Protein AF-A0A0F2Q8W9-F1 (afdb_monomer_lite)

pLDDT: mean 85.13, std 6.92, range [48.69, 93.75]

Secondary structure (DSSP, 8-state):
--HHHHHHHHHHHHHHHHHHHHHHHHHHHHHHHHH-S----SEEEEEEETTEEEEEETTEEEEEESHHHHHHHHHHHHHHHHHHHHIIIIIHHHHHHHHHHHHHHHHHHHHHHHHHHHHT-

Foldseek 3Di:
DDPVVVVVVVVVVVVVVVCVLVVQQVVQVVVCVVPVDPRHRQWDFPDDPPFWTWIRHNNDTDIDGCVVVVVVVVVVVVVVVVVVCCCVPPVVVVVVVVVVVVVVVVVVVVVVVVVVVVVVD

Radius of gyration: 30.26 Å; chains: 1; bounding box: 58×36×86 Å

Sequence (121 aa):
MDWKYYCKIILSMFFLLCLVVIGTNISANQLVVATNWDIKPPFMLTSFESNIICLDVLGDSYQYSIEPVLKSYSSVKSSIQNSWGTVKFNLAPRADYLLQHWGQGIEKLRQDLSKAGKDFN

Structure (mmCIF, N/CA/C/O backbone):
data_AF-A0A0F2Q8W9-F1
#
_entry.id   AF-A0A0F2Q8W9-F1
#
loop_
_atom_site.group_PDB
_atom_site.id
_atom_site.type_symbol
_atom_site.label_atom_id
_atom_site.label_alt_id
_atom_site.label_comp_id
_atom_site.label_asym_id
_atom_site.label_entity_id
_atom_site.label_seq_id
_atom_site.pdbx_PDB_ins_code
_atom_site.Cartn_x
_atom_site.Cartn_y
_atom_site.Cartn_z
_atom_site.occupancy
_atom_site.B_iso_or_equiv
_atom_site.auth_seq_id
_atom_site.auth_comp_id
_atom_site.auth_asym_id
_atom_site.auth_atom_id
_atom_site.pdbx_PDB_model_num
ATOM 1 N N . MET A 1 1 ? -13.874 -19.802 1.819 1.00 58.59 1 MET A N 1
ATOM 2 C CA . MET A 1 1 ? -12.484 -19.297 1.757 1.00 58.59 1 MET A CA 1
ATOM 3 C C . MET A 1 1 ? -12.486 -17.867 2.267 1.00 58.59 1 MET A C 1
ATOM 5 O O . MET A 1 1 ? -13.147 -17.034 1.661 1.00 58.59 1 MET A O 1
ATOM 9 N N . ASP A 1 2 ? -11.824 -17.602 3.393 1.00 80.81 2 ASP A N 1
ATOM 10 C CA . ASP A 1 2 ? -11.859 -16.290 4.049 1.00 80.81 2 ASP A CA 1
ATOM 11 C C . ASP A 1 2 ? -11.086 -15.222 3.267 1.00 80.81 2 ASP A C 1
ATOM 13 O O . ASP A 1 2 ? -10.027 -15.494 2.704 1.00 80.81 2 ASP A O 1
ATOM 17 N N . TRP A 1 3 ? -11.562 -13.974 3.307 1.00 79.12 3 TRP A N 1
ATOM 18 C CA . TRP A 1 3 ? -10.916 -12.797 2.699 1.00 79.12 3 TRP A CA 1
ATOM 19 C C . TRP A 1 3 ? -9.428 -12.651 3.074 1.00 79.12 3 TRP A C 1
ATOM 21 O O . TRP A 1 3 ? -8.611 -12.200 2.272 1.00 79.12 3 TRP A O 1
ATOM 31 N N . LYS A 1 4 ? -9.052 -13.113 4.274 1.00 82.12 4 LYS A N 1
ATOM 32 C CA . LYS A 1 4 ? -7.668 -13.155 4.767 1.00 82.12 4 LYS A CA 1
ATOM 33 C C . LYS A 1 4 ? -6.755 -14.018 3.889 1.00 82.12 4 LYS A C 1
ATOM 35 O O . LYS A 1 4 ? -5.578 -13.701 3.747 1.00 82.12 4 LYS A O 1
ATOM 40 N N . TYR A 1 5 ? -7.278 -15.101 3.313 1.00 82.94 5 TYR A N 1
ATOM 41 C CA . TYR A 1 5 ? -6.527 -16.007 2.441 1.00 82.94 5 TYR A CA 1
ATOM 42 C C . TYR A 1 5 ? -6.205 -15.340 1.100 1.00 82.94 5 TYR A C 1
ATOM 44 O O . TYR A 1 5 ? -5.047 -15.312 0.691 1.00 82.94 5 TYR A O 1
ATOM 52 N N . TYR A 1 6 ? -7.197 -14.693 0.483 1.00 83.56 6 TYR A N 1
ATOM 53 C CA . TYR A 1 6 ? -6.994 -13.903 -0.734 1.00 83.56 6 TYR A CA 1
ATOM 54 C C . TYR A 1 6 ? -6.011 -12.752 -0.514 1.00 83.56 6 TYR A C 1
ATOM 56 O O . TYR A 1 6 ? -5.128 -12.528 -1.338 1.00 83.56 6 TYR A O 1
ATOM 64 N N . CYS A 1 7 ? -6.092 -12.078 0.635 1.00 86.88 7 CYS A N 1
ATOM 65 C CA . CYS A 1 7 ? -5.167 -11.000 0.975 1.00 86.88 7 CYS A CA 1
ATOM 66 C C . CYS A 1 7 ? -3.712 -11.494 1.081 1.00 86.88 7 CYS A C 1
ATOM 68 O O . CYS A 1 7 ? -2.800 -10.829 0.594 1.00 86.88 7 CYS A O 1
ATOM 70 N N . LYS A 1 8 ? -3.487 -12.683 1.664 1.00 87.19 8 LYS A N 1
ATOM 71 C CA . LYS A 1 8 ? -2.156 -13.313 1.725 1.00 87.19 8 LYS A CA 1
ATOM 72 C C . LYS A 1 8 ? -1.627 -13.683 0.340 1.00 87.19 8 LYS A C 1
ATOM 74 O O . LYS A 1 8 ? -0.455 -13.436 0.071 1.00 87.19 8 LYS A O 1
ATOM 79 N N . ILE A 1 9 ? -2.476 -14.235 -0.530 1.00 90.25 9 ILE A N 1
ATOM 80 C CA . ILE A 1 9 ? -2.093 -14.573 -1.908 1.00 90.25 9 ILE A CA 1
ATOM 81 C C . ILE A 1 9 ? -1.661 -1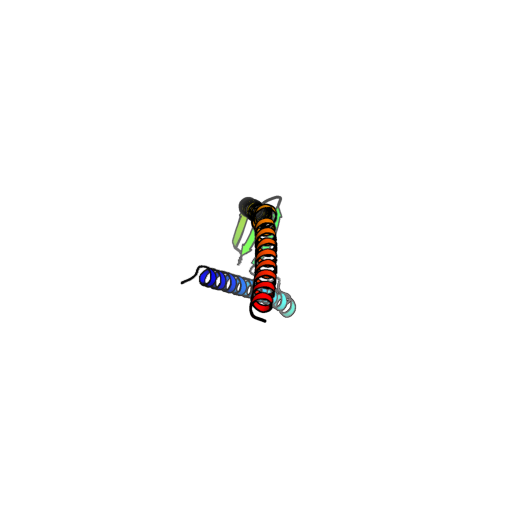3.311 -2.654 1.00 90.25 9 ILE A C 1
ATOM 83 O O . ILE A 1 9 ? -0.550 -13.274 -3.177 1.00 90.25 9 ILE A O 1
ATOM 87 N N . ILE A 1 10 ? -2.479 -12.257 -2.631 1.00 89.69 10 ILE A N 1
ATOM 88 C CA . ILE A 1 10 ? -2.172 -10.987 -3.307 1.00 89.69 10 ILE A CA 1
ATOM 89 C C . ILE A 1 10 ? -0.850 -10.403 -2.795 1.00 89.69 10 ILE A C 1
ATOM 91 O O . ILE A 1 10 ? 0.002 -10.023 -3.595 1.00 89.69 10 ILE A O 1
ATOM 95 N N . LEU A 1 11 ? -0.641 -10.396 -1.474 1.00 91.31 11 LEU A N 1
ATOM 96 C CA . LEU A 1 11 ? 0.603 -9.912 -0.874 1.00 91.31 11 LEU A CA 1
ATOM 97 C C . LEU A 1 11 ? 1.818 -10.732 -1.342 1.00 91.31 11 LEU A C 1
ATOM 99 O O . LEU A 1 11 ? 2.852 -10.162 -1.679 1.00 91.31 11 LEU A O 1
ATOM 103 N N . SER A 1 12 ? 1.688 -12.061 -1.394 1.00 91.06 12 SER A N 1
ATOM 104 C CA . SER A 1 12 ? 2.766 -12.948 -1.843 1.00 91.06 12 SER A CA 1
ATOM 105 C C . SER A 1 12 ? 3.093 -12.781 -3.329 1.00 91.06 12 SER A C 1
ATOM 107 O O . SER A 1 12 ? 4.267 -12.740 -3.690 1.00 91.06 12 SER A O 1
ATOM 109 N N . MET A 1 13 ? 2.078 -12.605 -4.183 1.00 92.56 13 MET A N 1
ATOM 110 C CA . MET A 1 13 ? 2.272 -12.339 -5.610 1.00 92.56 13 MET A CA 1
ATOM 111 C C . MET A 1 13 ? 2.970 -10.996 -5.825 1.00 92.56 13 MET A C 1
ATOM 113 O O . MET A 1 13 ? 3.913 -10.918 -6.607 1.00 92.56 13 MET A O 1
ATOM 117 N N . PHE A 1 14 ? 2.559 -9.958 -5.092 1.00 91.75 14 PHE A N 1
ATOM 118 C CA . PHE A 1 14 ? 3.195 -8.644 -5.166 1.00 91.75 14 PHE A CA 1
ATOM 119 C C . PHE A 1 14 ? 4.659 -8.695 -4.712 1.00 91.75 14 PHE A C 1
ATOM 121 O O . PHE A 1 14 ? 5.536 -8.158 -5.382 1.00 91.75 14 PHE A O 1
ATOM 128 N N . PHE A 1 15 ? 4.942 -9.407 -3.618 1.00 92.12 15 PHE A N 1
ATOM 129 C CA . PHE A 1 15 ? 6.303 -9.593 -3.120 1.00 92.12 15 PHE A CA 1
ATOM 130 C C . PHE A 1 15 ? 7.208 -10.304 -4.136 1.00 92.12 15 PHE A C 1
ATOM 132 O O . PHE A 1 15 ? 8.324 -9.848 -4.388 1.00 92.12 15 PHE A O 1
ATOM 139 N N . LEU A 1 16 ? 6.719 -11.381 -4.761 1.00 93.31 16 LEU A N 1
ATOM 140 C CA . LEU A 1 16 ? 7.447 -12.078 -5.825 1.00 93.31 16 LEU A CA 1
ATOM 141 C C . LEU A 1 16 ? 7.729 -11.158 -7.016 1.00 93.31 16 LEU A C 1
ATOM 143 O O . LEU A 1 16 ? 8.840 -11.160 -7.539 1.00 93.31 16 LEU A O 1
ATOM 147 N N . LEU A 1 17 ? 6.756 -10.336 -7.411 1.00 90.31 17 LEU A N 1
ATOM 148 C CA . LEU A 1 17 ? 6.915 -9.389 -8.511 1.00 90.31 17 LEU A CA 1
ATOM 149 C C . LEU A 1 17 ? 8.004 -8.350 -8.197 1.00 90.31 17 LEU A C 1
ATOM 151 O O . LEU A 1 17 ? 8.879 -8.111 -9.027 1.00 90.31 17 LEU A O 1
ATOM 155 N N . CYS A 1 18 ? 8.026 -7.804 -6.976 1.00 89.62 18 CYS A N 1
ATOM 156 C CA . CYS A 1 18 ? 9.094 -6.904 -6.535 1.00 89.62 18 CYS A CA 1
ATOM 157 C C . CYS A 1 18 ? 10.476 -7.574 -6.568 1.00 89.62 18 CYS A C 1
ATOM 159 O O . CYS A 1 18 ? 11.436 -6.954 -7.022 1.00 89.62 18 CYS A O 1
ATOM 161 N N . LEU A 1 19 ? 10.584 -8.829 -6.117 1.00 91.12 19 LEU A N 1
ATOM 162 C CA . LEU A 1 19 ? 11.847 -9.573 -6.159 1.00 91.12 19 LEU A CA 1
ATOM 163 C C . LEU A 1 19 ? 12.351 -9.772 -7.587 1.00 91.12 19 LEU A C 1
ATOM 165 O O . LEU A 1 19 ? 13.545 -9.607 -7.826 1.00 91.12 19 LEU A O 1
ATOM 169 N N . VAL A 1 20 ? 11.457 -10.091 -8.526 1.00 90.06 20 VAL A N 1
ATOM 170 C CA . VAL A 1 20 ? 11.810 -10.231 -9.944 1.00 90.06 20 VAL A CA 1
ATOM 171 C C . VAL A 1 20 ? 12.351 -8.910 -10.482 1.00 90.06 20 VAL A C 1
ATOM 173 O O . VAL A 1 20 ? 13.468 -8.895 -10.985 1.00 90.06 20 VAL A O 1
ATOM 176 N N . VAL A 1 21 ? 11.620 -7.806 -10.300 1.00 88.94 21 VAL A N 1
ATOM 177 C CA . VAL A 1 21 ? 12.022 -6.473 -10.788 1.00 88.94 21 VAL A CA 1
ATOM 178 C C . VAL A 1 21 ? 13.383 -6.050 -10.225 1.00 88.94 21 VAL A C 1
ATOM 180 O O . VAL A 1 21 ? 14.268 -5.618 -10.967 1.00 88.94 21 VAL A O 1
ATOM 183 N N . ILE A 1 22 ? 13.578 -6.203 -8.912 1.00 90.00 22 ILE A N 1
ATOM 184 C CA . ILE A 1 22 ? 14.841 -5.857 -8.247 1.00 90.00 22 ILE A CA 1
ATOM 185 C C . ILE A 1 22 ? 15.971 -6.758 -8.755 1.00 90.00 22 ILE A C 1
ATOM 187 O O . ILE A 1 22 ? 17.034 -6.257 -9.122 1.00 90.00 22 ILE A O 1
ATOM 191 N N . GLY A 1 23 ? 15.741 -8.071 -8.807 1.00 89.75 23 GLY A N 1
ATOM 192 C CA . GLY A 1 23 ? 16.733 -9.048 -9.249 1.00 89.75 23 GLY A CA 1
ATOM 193 C C . GLY A 1 23 ? 17.201 -8.784 -10.677 1.00 89.75 23 GLY A C 1
ATOM 194 O O . GLY A 1 23 ? 18.403 -8.690 -10.916 1.00 89.75 23 GLY A O 1
ATOM 195 N N . THR A 1 24 ? 16.272 -8.568 -11.610 1.00 90.00 24 THR A N 1
ATOM 196 C CA . THR A 1 24 ? 16.605 -8.300 -13.015 1.00 90.00 24 THR A CA 1
ATOM 197 C C . THR A 1 24 ? 17.365 -6.991 -13.196 1.00 90.00 24 THR A C 1
ATOM 199 O O . THR A 1 24 ? 18.312 -6.941 -13.979 1.00 90.00 24 THR A O 1
ATOM 202 N N . ASN A 1 25 ? 17.008 -5.943 -12.450 1.00 89.69 25 ASN A N 1
ATOM 203 C CA . ASN A 1 25 ? 17.721 -4.668 -12.514 1.00 89.69 25 ASN A CA 1
ATOM 204 C C . ASN A 1 25 ? 19.140 -4.772 -11.942 1.00 89.69 25 ASN A C 1
ATOM 206 O O . ASN A 1 25 ? 20.076 -4.217 -12.516 1.00 89.69 25 ASN A O 1
ATOM 210 N N . ILE A 1 26 ? 19.323 -5.506 -10.838 1.00 90.69 26 ILE A N 1
ATOM 211 C CA . ILE A 1 26 ? 20.653 -5.764 -10.269 1.00 90.69 26 ILE A CA 1
ATOM 212 C C . ILE A 1 26 ? 21.507 -6.564 -11.255 1.00 90.69 26 ILE A C 1
ATOM 214 O O . ILE A 1 26 ? 22.665 -6.210 -11.474 1.00 90.69 26 ILE A O 1
ATOM 218 N N . SER A 1 27 ? 20.950 -7.607 -11.873 1.00 90.19 27 SER A N 1
ATOM 219 C CA . SER A 1 27 ? 21.658 -8.397 -12.883 1.00 90.19 27 SER A CA 1
ATOM 220 C C . SER A 1 27 ? 22.065 -7.555 -14.091 1.00 90.19 27 SER A C 1
ATOM 222 O O . SER A 1 27 ? 23.202 -7.675 -14.539 1.00 90.19 27 SER A O 1
ATOM 224 N N . ALA A 1 28 ? 21.190 -6.667 -14.579 1.00 87.50 28 ALA A N 1
ATOM 225 C CA . ALA A 1 28 ? 21.527 -5.738 -15.657 1.00 87.50 28 ALA A CA 1
ATOM 226 C C . ALA A 1 28 ? 22.704 -4.831 -15.266 1.00 87.50 28 ALA A C 1
ATOM 228 O O . ALA A 1 28 ? 23.688 -4.759 -15.997 1.00 87.50 28 ALA A O 1
ATOM 229 N N . ASN A 1 29 ? 22.671 -4.240 -14.068 1.00 86.69 29 ASN A N 1
ATOM 230 C CA . ASN A 1 29 ? 23.766 -3.405 -13.568 1.00 86.69 29 ASN A CA 1
ATOM 231 C C . ASN A 1 29 ? 25.089 -4.179 -13.439 1.00 86.69 29 ASN A C 1
ATOM 233 O O . ASN A 1 29 ? 26.144 -3.663 -13.801 1.00 86.69 29 ASN A O 1
ATOM 237 N N . GLN A 1 30 ? 25.062 -5.421 -12.947 1.00 88.31 30 GLN A N 1
ATOM 238 C CA . GLN A 1 30 ? 26.269 -6.256 -12.872 1.00 88.31 30 GLN A CA 1
ATOM 239 C C . GLN A 1 30 ? 26.813 -6.609 -14.259 1.00 88.31 30 GLN A C 1
ATOM 241 O O . GLN A 1 30 ? 28.028 -6.658 -14.451 1.00 88.31 30 GLN A O 1
ATOM 246 N N . LEU A 1 31 ? 25.928 -6.817 -15.234 1.00 88.50 31 LEU A N 1
ATOM 247 C CA . LEU A 1 31 ? 26.314 -7.104 -16.609 1.00 88.50 31 LEU A CA 1
ATOM 248 C C . LEU A 1 31 ? 26.981 -5.890 -17.272 1.00 88.50 31 LEU A C 1
ATOM 250 O O . LEU A 1 31 ? 27.990 -6.072 -17.950 1.00 88.50 31 LEU A O 1
ATOM 254 N N . VAL A 1 32 ? 26.495 -4.667 -17.015 1.00 89.44 32 VAL A N 1
ATOM 255 C CA . VAL A 1 32 ? 27.167 -3.414 -17.426 1.00 89.44 32 VAL A CA 1
ATOM 256 C C . VAL A 1 32 ? 28.597 -3.377 -16.894 1.00 89.44 32 VAL A C 1
ATOM 258 O O . VAL A 1 32 ? 29.536 -3.163 -17.658 1.00 89.44 32 VAL A O 1
ATOM 261 N N . VAL A 1 33 ? 28.778 -3.654 -15.598 1.00 88.94 33 VAL A N 1
ATOM 262 C CA . VAL A 1 33 ? 30.100 -3.648 -14.947 1.00 88.94 33 VAL A CA 1
ATOM 263 C C . VAL A 1 33 ? 31.031 -4.712 -15.540 1.00 88.94 33 VAL A C 1
ATOM 265 O O . VAL A 1 33 ? 32.218 -4.455 -15.718 1.00 88.94 33 VAL A O 1
ATOM 268 N N . ALA A 1 34 ? 30.514 -5.900 -15.861 1.00 89.31 34 ALA A N 1
ATOM 269 C CA . ALA A 1 34 ? 31.317 -7.000 -16.397 1.00 89.31 34 ALA A CA 1
ATOM 270 C C . ALA A 1 34 ? 31.685 -6.830 -17.882 1.00 89.31 34 ALA A C 1
ATOM 272 O O . ALA A 1 34 ? 32.746 -7.284 -18.307 1.00 89.31 34 ALA A O 1
ATOM 273 N N . THR A 1 35 ? 30.809 -6.213 -18.679 1.00 88.56 35 THR A N 1
ATOM 274 C CA . THR A 1 35 ? 30.956 -6.129 -20.145 1.00 88.56 35 THR A CA 1
ATOM 275 C C . THR A 1 35 ? 31.437 -4.765 -20.639 1.00 88.56 35 THR A C 1
ATOM 277 O O . THR A 1 35 ? 31.859 -4.661 -21.790 1.00 88.56 35 THR A O 1
ATOM 280 N N . ASN A 1 36 ? 31.390 -3.722 -19.798 1.00 88.00 36 ASN A N 1
ATOM 281 C CA . ASN A 1 36 ? 31.562 -2.315 -20.189 1.00 88.00 36 ASN A CA 1
ATOM 282 C C . ASN A 1 36 ? 30.620 -1.866 -21.323 1.00 88.00 36 ASN A C 1
ATOM 284 O O . ASN A 1 36 ? 30.901 -0.892 -22.022 1.00 88.00 36 ASN A O 1
ATOM 288 N N . TRP A 1 37 ? 29.509 -2.573 -21.533 1.00 84.75 37 TRP A N 1
ATOM 289 C CA . TRP A 1 37 ? 28.471 -2.179 -22.479 1.00 84.75 37 TRP A CA 1
ATOM 290 C C . TRP A 1 37 ? 27.352 -1.440 -21.752 1.00 84.75 37 TRP A C 1
ATOM 292 O O . TRP A 1 37 ? 26.998 -1.787 -20.626 1.00 84.75 37 TRP A O 1
ATOM 302 N N . ASP A 1 38 ? 26.786 -0.427 -22.410 1.00 82.62 38 ASP A N 1
ATOM 303 C CA . ASP A 1 38 ? 25.657 0.347 -21.886 1.00 82.62 38 ASP A CA 1
ATOM 304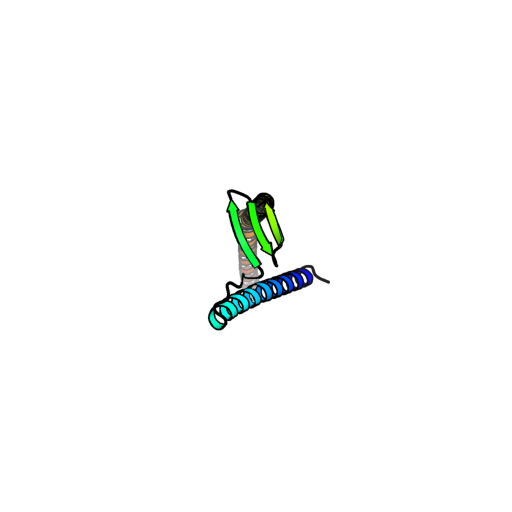 C C . ASP A 1 38 ? 24.359 -0.467 -22.002 1.00 82.62 38 ASP A C 1
ATOM 306 O O . ASP A 1 38 ? 23.630 -0.408 -22.995 1.00 82.62 38 ASP A O 1
ATOM 310 N N . ILE A 1 39 ? 24.118 -1.309 -20.998 1.00 83.69 39 ILE A N 1
ATOM 311 C CA . ILE A 1 39 ? 22.938 -2.167 -20.887 1.00 83.69 39 ILE A CA 1
ATOM 312 C C . ILE A 1 39 ? 21.950 -1.494 -19.940 1.00 83.69 39 ILE A C 1
ATOM 314 O O . ILE A 1 39 ? 22.185 -1.385 -18.736 1.00 83.69 39 ILE A O 1
ATOM 318 N N . LYS A 1 40 ? 20.812 -1.063 -20.482 1.00 83.94 40 LYS A N 1
ATOM 319 C CA . LYS A 1 40 ? 19.760 -0.428 -19.688 1.00 83.94 40 LYS A CA 1
ATOM 320 C C . LYS A 1 40 ? 19.014 -1.459 -18.831 1.00 83.94 40 LYS A C 1
ATOM 322 O O . LYS A 1 40 ? 18.722 -2.553 -19.321 1.00 83.94 40 LYS A O 1
ATOM 327 N N . PRO A 1 41 ? 18.667 -1.127 -17.574 1.00 87.56 41 PRO A N 1
ATOM 328 C CA . PRO A 1 41 ? 17.829 -1.986 -16.751 1.00 87.56 41 PRO A CA 1
ATOM 329 C C . PRO A 1 41 ? 16.462 -2.234 -17.406 1.00 87.56 41 PRO A C 1
ATOM 331 O O . PRO A 1 41 ? 15.880 -1.302 -17.960 1.00 87.56 41 PRO A O 1
ATOM 334 N N . PRO A 1 42 ? 15.912 -3.456 -17.303 1.00 84.81 42 PRO A N 1
ATOM 335 C CA . PRO A 1 42 ? 14.634 -3.810 -17.918 1.00 84.81 42 PRO A CA 1
ATOM 336 C C . PRO A 1 42 ? 13.424 -3.114 -17.284 1.00 84.81 42 PRO A C 1
ATOM 338 O O . PRO A 1 42 ? 12.367 -3.085 -17.902 1.00 84.81 42 PRO A O 1
ATOM 341 N N . PHE A 1 43 ? 13.554 -2.573 -16.071 1.00 87.38 43 PHE A N 1
ATOM 342 C CA . PHE A 1 43 ? 12.512 -1.786 -15.414 1.00 87.38 43 PHE A CA 1
ATOM 343 C C . PHE A 1 43 ? 13.121 -0.486 -14.889 1.00 87.38 43 PHE A C 1
ATOM 345 O O . PHE A 1 43 ? 13.844 -0.503 -13.892 1.00 87.38 43 PHE A O 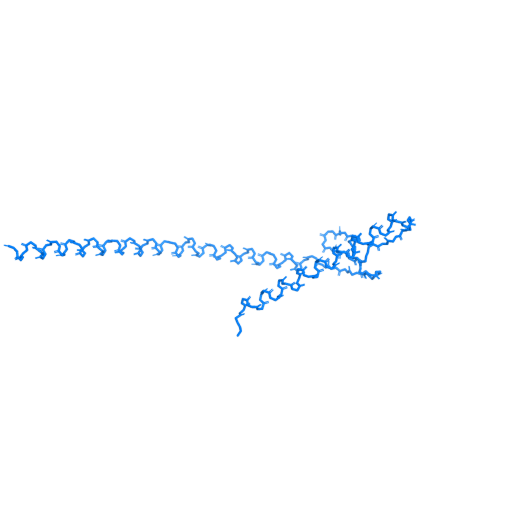1
ATOM 352 N N . MET A 1 44 ? 12.846 0.650 -15.520 1.00 84.25 44 MET A N 1
ATOM 353 C CA . MET A 1 44 ? 13.476 1.920 -15.152 1.00 84.25 44 MET A CA 1
ATOM 354 C C . MET A 1 44 ? 12.457 3.053 -15.044 1.00 84.25 44 MET A C 1
ATOM 356 O O . MET A 1 44 ? 11.570 3.200 -15.874 1.00 84.25 44 MET A O 1
ATOM 360 N N . LEU A 1 45 ? 12.608 3.894 -14.020 1.00 82.19 45 LEU A N 1
ATOM 361 C CA . LEU A 1 45 ? 11.912 5.175 -13.946 1.00 82.19 45 LEU A CA 1
ATOM 362 C C . LEU A 1 45 ? 12.622 6.166 -14.877 1.00 82.19 45 LEU A C 1
ATOM 364 O O . LEU A 1 45 ? 13.792 6.476 -14.651 1.00 82.19 45 LEU A O 1
ATOM 368 N N . THR A 1 46 ? 11.934 6.655 -15.906 1.00 80.56 46 THR A N 1
ATOM 369 C CA . THR A 1 46 ? 12.527 7.563 -16.903 1.00 80.56 46 THR A CA 1
ATOM 370 C C . THR A 1 46 ? 12.299 9.028 -16.570 1.00 80.56 46 THR A C 1
ATOM 372 O O . THR A 1 46 ? 13.217 9.834 -16.697 1.00 80.56 46 THR A O 1
ATOM 375 N N . SER A 1 47 ? 11.107 9.384 -16.096 1.00 79.62 47 SER A N 1
ATOM 376 C CA . SER A 1 47 ? 10.827 10.726 -15.591 1.00 79.62 47 SER A CA 1
ATOM 377 C C . SER A 1 47 ? 9.715 10.719 -14.547 1.00 79.62 47 SER A C 1
ATOM 379 O O . SER A 1 47 ? 8.870 9.821 -14.487 1.00 79.62 47 SER A O 1
ATOM 381 N N . PHE A 1 48 ? 9.750 11.740 -13.694 1.00 78.62 48 PHE A N 1
ATOM 382 C CA . PHE A 1 48 ? 8.727 12.025 -12.700 1.00 78.62 48 PHE A CA 1
ATOM 383 C C . PHE A 1 48 ? 8.351 13.499 -12.833 1.00 78.62 48 PHE A C 1
ATOM 385 O O . PHE A 1 48 ? 9.029 14.377 -12.296 1.00 78.62 48 PHE A O 1
ATOM 392 N N . GLU A 1 49 ? 7.297 13.779 -13.594 1.00 77.62 49 GLU A N 1
ATOM 393 C CA . GLU A 1 49 ? 6.846 15.145 -13.854 1.00 77.62 49 GLU A CA 1
ATOM 394 C C . GLU A 1 49 ? 5.509 15.388 -13.181 1.00 77.62 49 GLU A C 1
ATOM 396 O O . GLU A 1 49 ? 4.496 14.887 -13.654 1.00 77.62 49 GLU A O 1
ATOM 401 N N . SER A 1 50 ? 5.535 16.187 -12.107 1.00 67.44 50 SER A N 1
ATOM 402 C CA . SER A 1 50 ? 4.433 16.794 -11.334 1.00 67.44 50 SER A CA 1
ATOM 403 C C . SER A 1 50 ? 3.260 15.901 -10.892 1.00 67.44 50 SER A C 1
ATOM 405 O O . SER A 1 50 ? 2.831 16.053 -9.758 1.00 67.44 50 SER A O 1
ATOM 407 N N . ASN A 1 51 ? 2.745 14.990 -11.721 1.00 76.75 51 ASN A N 1
ATOM 408 C CA . ASN A 1 51 ? 1.721 13.981 -11.435 1.00 76.75 51 ASN A CA 1
ATOM 409 C C . ASN A 1 51 ? 1.781 12.743 -12.364 1.00 76.75 51 ASN A C 1
ATOM 411 O O . ASN A 1 51 ? 0.885 11.900 -12.294 1.00 76.75 51 ASN A O 1
ATOM 415 N N . ILE A 1 52 ? 2.789 12.617 -13.234 1.00 84.25 52 ILE A N 1
ATOM 416 C CA . ILE A 1 52 ? 2.942 11.504 -14.182 1.00 84.25 52 ILE A CA 1
ATOM 417 C C . ILE A 1 52 ? 4.249 10.763 -13.882 1.00 84.25 52 ILE A C 1
ATOM 419 O O . ILE A 1 52 ? 5.317 11.369 -13.780 1.00 84.25 52 ILE A O 1
ATOM 423 N N . ILE A 1 53 ? 4.147 9.442 -13.739 1.00 85.25 53 ILE A N 1
ATOM 424 C CA . ILE A 1 53 ? 5.274 8.513 -13.643 1.00 85.25 53 ILE A CA 1
ATOM 425 C C . ILE A 1 53 ? 5.483 7.909 -15.025 1.00 85.25 53 ILE A C 1
ATOM 427 O O . ILE A 1 53 ? 4.597 7.216 -15.529 1.00 85.25 53 ILE A O 1
ATOM 431 N N . CYS A 1 54 ? 6.657 8.131 -15.605 1.00 85.62 54 CYS A N 1
ATOM 432 C CA . CYS A 1 54 ? 7.077 7.450 -16.821 1.00 85.62 54 CYS A CA 1
ATOM 433 C C . CYS A 1 54 ? 7.972 6.264 -16.441 1.00 85.62 54 CYS A C 1
ATOM 435 O O . CYS A 1 54 ? 9.011 6.429 -15.794 1.00 85.62 54 CYS A O 1
ATOM 437 N N . LEU A 1 55 ? 7.545 5.061 -16.814 1.00 86.19 55 LEU A N 1
ATOM 438 C CA . LEU A 1 55 ? 8.272 3.811 -16.619 1.00 86.19 55 LEU A CA 1
ATOM 439 C C . LEU A 1 55 ? 8.694 3.276 -17.983 1.00 86.19 55 LEU A C 1
ATOM 441 O O . LEU A 1 55 ? 7.878 3.203 -18.892 1.00 86.19 55 LEU A O 1
ATOM 445 N N . ASP A 1 56 ? 9.951 2.894 -18.120 1.00 85.06 56 ASP A N 1
ATOM 446 C CA . ASP A 1 56 ? 10.425 2.058 -19.216 1.00 85.06 56 ASP A CA 1
ATOM 447 C C . ASP A 1 56 ? 10.420 0.607 -18.732 1.00 85.06 56 ASP A C 1
ATOM 449 O O . ASP A 1 56 ? 11.033 0.278 -17.708 1.00 85.06 56 ASP A O 1
ATOM 453 N N . VAL A 1 57 ? 9.664 -0.235 -19.428 1.00 85.75 57 VAL A N 1
ATOM 454 C CA . VAL A 1 57 ? 9.601 -1.671 -19.188 1.00 85.75 57 VAL A CA 1
ATOM 455 C C . VAL A 1 57 ? 10.007 -2.370 -20.473 1.00 85.75 57 VAL A C 1
ATOM 457 O O . VAL A 1 57 ? 9.260 -2.372 -21.446 1.00 85.75 57 VAL A O 1
ATOM 460 N N . LEU A 1 58 ? 11.186 -2.988 -20.462 1.00 85.44 58 LEU A N 1
ATOM 461 C CA . LEU A 1 58 ? 11.749 -3.738 -21.589 1.00 85.44 58 LEU A CA 1
ATOM 462 C C . LEU A 1 58 ? 11.866 -2.925 -22.897 1.00 85.44 58 LEU A C 1
ATOM 464 O O . LEU A 1 58 ? 11.836 -3.508 -23.979 1.00 85.44 58 LEU A O 1
ATOM 468 N N . GLY A 1 59 ? 12.044 -1.604 -22.810 1.00 82.19 59 GLY A N 1
ATOM 469 C CA . GLY A 1 59 ? 12.143 -0.695 -23.956 1.00 82.19 59 GLY A CA 1
ATOM 470 C C . GLY A 1 59 ? 10.827 -0.005 -24.323 1.00 82.19 59 GLY A C 1
ATOM 471 O O . GLY A 1 59 ? 10.840 0.914 -25.144 1.00 82.19 59 GLY A O 1
ATOM 472 N N . ASP A 1 60 ? 9.710 -0.405 -23.710 1.00 85.88 60 ASP A N 1
ATOM 473 C CA . ASP A 1 60 ? 8.409 0.227 -23.900 1.00 85.88 60 ASP A CA 1
ATOM 474 C C . ASP A 1 60 ? 8.151 1.272 -22.811 1.00 85.88 60 ASP A C 1
ATOM 476 O O . ASP A 1 60 ? 8.258 1.002 -21.613 1.00 85.88 60 ASP A O 1
ATOM 480 N N . SER A 1 61 ? 7.757 2.478 -23.225 1.00 87.19 61 SER A N 1
ATOM 481 C CA . SER A 1 61 ? 7.431 3.560 -22.297 1.00 87.19 61 SER A CA 1
ATOM 482 C C . SER A 1 61 ? 5.959 3.528 -21.891 1.00 87.19 61 SER A C 1
ATOM 484 O O . SER A 1 61 ? 5.057 3.654 -22.719 1.00 87.19 61 SER A O 1
ATOM 486 N N . TYR A 1 62 ? 5.726 3.432 -20.589 1.00 87.19 62 TYR A N 1
ATOM 487 C CA . TYR A 1 62 ? 4.423 3.496 -19.950 1.00 87.19 62 TYR A CA 1
ATOM 488 C C . TYR A 1 62 ? 4.305 4.769 -19.124 1.00 87.19 62 TYR A C 1
ATOM 490 O O . TYR A 1 62 ? 5.206 5.124 -18.367 1.00 87.19 62 TYR A O 1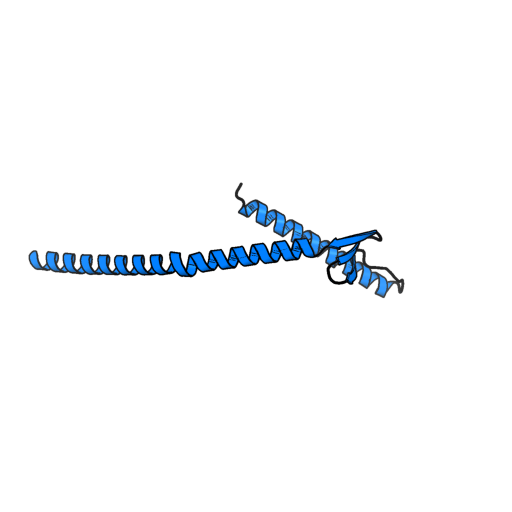
ATOM 498 N N . GLN A 1 63 ? 3.161 5.436 -19.231 1.00 88.44 63 GLN A N 1
ATOM 499 C CA . GLN A 1 63 ? 2.865 6.649 -18.478 1.00 88.44 63 GLN A CA 1
ATOM 500 C C . GLN A 1 63 ? 1.695 6.392 -17.539 1.00 88.44 63 GLN A C 1
ATOM 502 O O . GLN A 1 63 ? 0.618 5.971 -17.964 1.00 88.44 63 GLN A O 1
ATOM 507 N N . TYR A 1 64 ? 1.901 6.665 -16.256 1.00 85.50 64 TYR A N 1
ATOM 508 C CA . TYR A 1 64 ? 0.899 6.466 -15.219 1.00 85.50 64 TYR A CA 1
ATOM 509 C C . TYR A 1 64 ? 0.625 7.775 -14.491 1.00 85.50 64 TYR A C 1
ATOM 511 O O . TYR A 1 64 ? 1.538 8.405 -13.962 1.00 85.50 64 TYR A O 1
ATOM 519 N N . SER A 1 65 ? -0.648 8.164 -14.416 1.00 85.62 65 SER A N 1
ATOM 520 C CA . SER A 1 65 ? -1.067 9.253 -13.533 1.00 85.62 65 SER A CA 1
ATOM 521 C C . SER A 1 65 ? -1.018 8.794 -12.075 1.00 85.62 65 SER A C 1
ATOM 523 O O . SER A 1 65 ? -1.485 7.706 -11.731 1.00 85.62 65 SER A O 1
ATOM 525 N N . ILE A 1 66 ? -0.474 9.645 -11.209 1.00 84.06 66 ILE A N 1
ATOM 526 C CA . ILE A 1 66 ? -0.377 9.437 -9.758 1.00 84.06 66 ILE A CA 1
ATOM 527 C C . ILE A 1 66 ? -1.699 9.782 -9.060 1.00 84.06 66 ILE A C 1
ATOM 529 O O . ILE A 1 66 ? -1.970 9.320 -7.949 1.00 84.06 66 ILE A O 1
ATOM 533 N N . GLU A 1 67 ? -2.561 10.563 -9.710 1.00 83.50 67 GLU A N 1
ATOM 534 C CA . GLU A 1 67 ? -3.814 11.061 -9.143 1.00 83.50 67 GLU A CA 1
ATOM 535 C C . GLU A 1 67 ? -4.730 9.951 -8.575 1.00 83.50 67 GLU A C 1
ATOM 537 O O . GLU A 1 67 ? -5.207 10.099 -7.443 1.00 83.50 67 GLU A O 1
ATOM 542 N N . PRO A 1 68 ? -4.926 8.793 -9.242 1.00 82.12 68 PRO A N 1
ATOM 543 C CA . PRO A 1 68 ? -5.714 7.690 -8.688 1.00 82.12 68 PRO A CA 1
ATOM 544 C C . PRO A 1 68 ? -5.101 7.091 -7.416 1.00 82.12 68 PRO A C 1
ATOM 546 O O . PRO A 1 68 ? -5.828 6.695 -6.499 1.00 82.12 68 PRO A O 1
ATOM 549 N N . VAL A 1 69 ? -3.768 7.044 -7.335 1.00 79.62 69 VAL A N 1
ATOM 550 C CA . VAL A 1 69 ? -3.036 6.536 -6.165 1.00 79.62 69 VAL 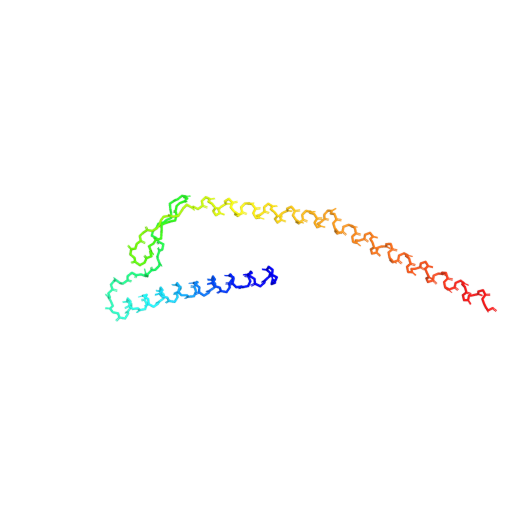A CA 1
ATOM 551 C C . VAL A 1 69 ? -3.192 7.504 -4.995 1.00 79.62 69 VAL A C 1
ATOM 553 O O . VAL A 1 69 ? -3.522 7.076 -3.888 1.00 79.62 69 VAL A O 1
ATOM 556 N N . L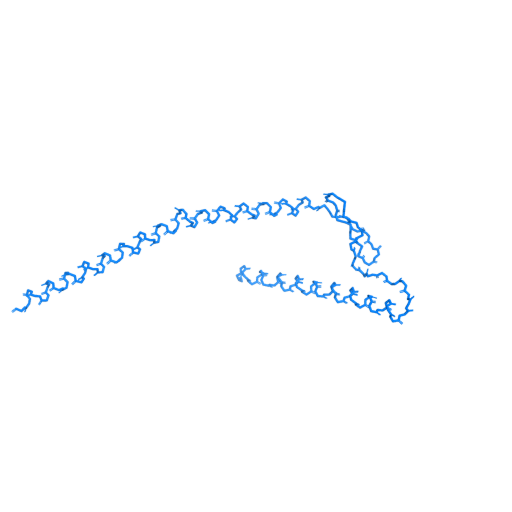EU A 1 70 ? -3.057 8.811 -5.239 1.00 80.38 70 LEU A N 1
ATOM 557 C CA . LEU A 1 70 ? -3.273 9.851 -4.225 1.00 80.38 70 LEU A CA 1
ATOM 558 C C . LEU A 1 70 ? -4.715 9.867 -3.712 1.00 80.38 70 LEU A C 1
ATOM 560 O O . LEU A 1 70 ? -4.944 9.975 -2.504 1.00 80.38 70 LEU A O 1
ATOM 564 N N . LYS A 1 71 ? -5.690 9.706 -4.609 1.00 82.38 71 LYS A N 1
ATOM 565 C CA . LYS A 1 71 ? -7.109 9.601 -4.251 1.00 82.38 71 LYS A CA 1
ATOM 566 C C . LYS A 1 71 ? -7.401 8.349 -3.420 1.00 82.38 71 LYS A C 1
ATOM 568 O O . LYS A 1 71 ? -8.153 8.408 -2.448 1.00 82.38 71 LYS A O 1
ATOM 573 N N . SER A 1 72 ? -6.781 7.224 -3.765 1.00 80.75 72 SER A N 1
ATOM 574 C CA . SER A 1 72 ? -6.903 5.987 -2.987 1.00 80.75 72 SER A CA 1
ATOM 575 C C . SER A 1 72 ? -6.269 6.143 -1.602 1.00 80.75 72 SER A C 1
ATOM 577 O O . SER A 1 72 ? -6.882 5.782 -0.598 1.00 80.75 72 SER A O 1
ATOM 579 N N . TYR A 1 73 ? -5.087 6.761 -1.521 1.00 78.75 73 TYR A N 1
ATOM 580 C CA . TYR A 1 73 ? -4.407 7.054 -0.259 1.00 78.75 73 TYR A CA 1
ATOM 581 C C . TYR A 1 73 ? -5.251 7.942 0.665 1.00 78.75 73 TYR A C 1
ATOM 583 O O . TYR A 1 73 ? -5.415 7.623 1.845 1.00 78.75 73 TYR A O 1
ATOM 591 N N . SER A 1 74 ? -5.821 9.033 0.146 1.00 82.31 74 SER A N 1
ATOM 592 C CA . SER A 1 74 ? -6.649 9.942 0.947 1.00 82.31 74 SER A CA 1
ATOM 593 C C . SER A 1 74 ? -7.924 9.262 1.458 1.00 82.31 74 SER A C 1
ATOM 595 O O . SER A 1 74 ? -8.280 9.432 2.628 1.00 82.31 74 SER A O 1
ATOM 597 N N . SER A 1 75 ? -8.558 8.420 0.637 1.00 84.94 75 SER A N 1
ATOM 598 C CA . SER A 1 75 ? -9.727 7.622 1.026 1.00 84.94 75 SER A CA 1
ATOM 599 C C . SER A 1 75 ? -9.407 6.608 2.132 1.00 84.94 75 SER A C 1
ATOM 601 O O . SER A 1 75 ? -10.115 6.541 3.145 1.00 84.94 75 SER A O 1
ATOM 603 N N . VAL A 1 76 ? -8.304 5.866 1.994 1.00 82.31 76 VAL A N 1
ATOM 604 C CA . VAL A 1 76 ? -7.847 4.911 3.016 1.00 82.31 76 VAL A CA 1
ATOM 605 C C . VAL A 1 76 ? -7.504 5.639 4.314 1.00 82.31 76 VAL A C 1
ATOM 607 O O . VAL A 1 76 ? -7.944 5.224 5.386 1.00 82.31 76 VAL A O 1
ATOM 610 N N . LYS A 1 77 ? -6.786 6.764 4.232 1.00 80.75 77 LYS A N 1
ATOM 611 C CA . LYS A 1 77 ? -6.441 7.588 5.397 1.00 80.75 77 LYS A CA 1
ATOM 612 C C . LYS A 1 77 ? -7.688 8.063 6.144 1.00 80.75 77 LYS A C 1
ATOM 614 O O . LYS A 1 77 ? -7.747 7.914 7.363 1.00 80.75 77 LYS A O 1
ATOM 619 N N . SER A 1 78 ? -8.687 8.581 5.429 1.00 84.00 78 SER A N 1
ATOM 620 C CA . SER A 1 78 ? -9.960 9.003 6.028 1.00 84.00 78 SER A CA 1
ATOM 621 C C . SER A 1 78 ? -10.683 7.832 6.702 1.00 84.00 78 SER A C 1
ATOM 623 O O . SER A 1 78 ? -11.136 7.953 7.840 1.00 84.00 78 SER A O 1
ATOM 625 N N . SER A 1 79 ? -10.709 6.667 6.053 1.00 82.94 79 SER A N 1
ATOM 626 C CA . SER A 1 79 ? -11.330 5.456 6.603 1.00 82.94 79 SER A CA 1
ATOM 627 C C . SER A 1 79 ? -10.655 5.001 7.901 1.00 82.94 79 SER A C 1
ATOM 629 O O . SER A 1 79 ? -11.336 4.704 8.884 1.00 82.94 79 SER A O 1
ATOM 631 N N . ILE A 1 80 ? -9.319 5.015 7.943 1.00 80.38 80 ILE A N 1
ATOM 632 C CA . ILE A 1 80 ? -8.542 4.696 9.150 1.00 80.38 80 ILE A CA 1
ATOM 633 C C . ILE A 1 80 ? -8.836 5.705 10.262 1.00 80.38 80 ILE A C 1
ATOM 635 O O . ILE A 1 80 ? -9.094 5.303 11.396 1.00 80.38 80 ILE A O 1
ATOM 639 N N . GLN A 1 81 ? -8.840 7.005 9.953 1.00 81.44 81 GLN A N 1
ATOM 640 C CA . GLN A 1 81 ? -9.131 8.054 10.934 1.00 81.44 81 GLN A CA 1
ATOM 641 C C . GLN A 1 81 ? -10.538 7.909 11.532 1.00 81.44 81 GLN A C 1
ATOM 643 O O . GLN A 1 81 ? -10.695 7.978 12.751 1.00 81.44 81 GLN A O 1
ATOM 648 N N . ASN A 1 82 ? -11.545 7.633 10.703 1.00 82.75 82 ASN A N 1
ATOM 649 C CA . ASN A 1 82 ? -12.923 7.417 11.150 1.00 82.75 82 ASN A CA 1
ATOM 650 C C . ASN A 1 82 ? -13.061 6.152 12.009 1.00 82.75 82 ASN A C 1
ATOM 652 O O . ASN A 1 82 ? -13.726 6.164 13.051 1.00 82.75 82 ASN A O 1
ATOM 656 N N . SER A 1 83 ? -12.396 5.066 11.607 1.00 82.81 83 SER A N 1
ATOM 657 C CA . SER A 1 83 ? -12.355 3.831 12.392 1.00 82.81 83 SER A CA 1
ATOM 658 C C . SER A 1 83 ? -11.690 4.062 13.749 1.00 82.81 83 SER A C 1
ATOM 660 O O . SER A 1 83 ? -12.207 3.619 14.773 1.00 82.81 83 SER A O 1
ATOM 662 N N . TRP A 1 84 ? -10.577 4.797 13.782 1.00 81.75 84 TRP A N 1
ATOM 663 C CA . TRP A 1 84 ? -9.887 5.148 15.022 1.00 81.75 84 TRP A CA 1
ATOM 664 C C . TRP A 1 84 ? -10.753 6.022 15.934 1.00 81.75 84 TRP A C 1
ATOM 666 O O . TRP A 1 84 ? -10.833 5.772 17.136 1.00 81.75 84 TRP A O 1
ATOM 676 N N . GLY A 1 85 ? -11.459 7.002 15.362 1.00 81.25 85 GLY A N 1
ATOM 677 C CA . GLY A 1 85 ? -12.436 7.815 16.085 1.00 81.25 85 GLY A CA 1
ATOM 678 C C . GLY A 1 85 ? -13.531 6.958 16.723 1.00 81.25 85 GLY A C 1
ATOM 679 O O . GLY A 1 85 ? -13.829 7.112 17.904 1.00 81.25 85 GLY A O 1
ATOM 680 N N . THR A 1 86 ? -14.070 5.989 15.986 1.00 84.19 86 THR A N 1
ATOM 681 C CA . THR A 1 86 ? -15.100 5.073 16.502 1.00 84.19 86 THR A CA 1
ATOM 682 C C . THR A 1 86 ? -14.574 4.221 17.656 1.00 84.19 86 THR A C 1
ATOM 684 O O . THR A 1 86 ? -15.245 4.075 18.679 1.00 84.19 86 THR A O 1
ATOM 687 N N . VAL A 1 87 ? -13.354 3.694 17.542 1.00 82.62 87 VAL A N 1
ATOM 688 C CA . VAL A 1 87 ? -12.732 2.935 18.633 1.00 82.62 87 VAL A CA 1
ATOM 689 C C . VAL A 1 87 ? -12.547 3.816 19.868 1.00 82.62 87 VAL A C 1
ATOM 691 O O . VAL A 1 87 ? -12.992 3.447 20.954 1.00 82.62 87 VAL A O 1
ATOM 694 N N . LYS A 1 88 ? -11.949 4.998 19.698 1.00 84.44 88 LYS A N 1
ATOM 695 C CA . LYS A 1 88 ? -11.598 5.891 20.806 1.00 84.44 88 LYS A CA 1
ATOM 696 C C . LYS A 1 88 ? -12.820 6.469 21.519 1.00 84.44 88 LYS A C 1
ATOM 698 O O . LYS A 1 88 ? -12.813 6.558 22.740 1.00 84.44 88 LYS A O 1
ATOM 703 N N . PHE A 1 89 ? -13.840 6.889 20.774 1.00 85.38 89 PHE A N 1
ATOM 704 C CA . PHE A 1 89 ? -14.960 7.646 21.338 1.00 85.38 89 PHE A CA 1
ATOM 705 C C . PHE A 1 89 ? -16.192 6.794 21.652 1.00 85.38 89 PHE A C 1
ATOM 707 O O . PHE A 1 89 ? -17.006 7.213 22.466 1.00 85.38 89 PHE A O 1
ATOM 714 N N . ASN A 1 90 ? -16.339 5.609 21.049 1.00 83.31 90 ASN A N 1
ATOM 715 C CA . ASN A 1 90 ? -17.482 4.729 21.314 1.00 83.31 90 ASN A CA 1
ATOM 716 C C . ASN A 1 90 ? -17.079 3.436 22.018 1.00 83.31 90 ASN A C 1
ATOM 718 O O . ASN A 1 90 ? -17.665 3.094 23.043 1.00 83.31 90 ASN A O 1
ATOM 722 N N . LEU A 1 91 ? -16.118 2.691 21.470 1.00 81.06 91 LEU A N 1
ATOM 723 C CA . LEU A 1 91 ? -15.833 1.340 21.963 1.00 81.06 91 LEU A CA 1
ATOM 724 C C . LEU A 1 91 ? -15.040 1.350 23.272 1.00 81.06 91 LEU A C 1
ATOM 726 O O . LEU A 1 91 ? -15.427 0.642 24.197 1.00 81.06 91 LEU A O 1
ATOM 730 N N . ALA A 1 92 ? -13.987 2.166 23.375 1.00 81.75 92 ALA A N 1
ATOM 731 C CA . ALA A 1 92 ? -13.159 2.225 24.580 1.00 81.75 92 ALA A CA 1
ATOM 732 C C . ALA A 1 92 ? -13.954 2.662 25.833 1.00 81.75 92 ALA A C 1
ATOM 734 O O . ALA A 1 92 ? -13.962 1.902 26.799 1.00 81.75 92 ALA A O 1
ATOM 735 N N . PRO A 1 93 ? -14.747 3.756 25.815 1.00 87.31 93 PRO A N 1
ATOM 736 C CA . PRO A 1 93 ? -15.520 4.159 26.993 1.00 87.31 93 PRO A CA 1
ATOM 737 C C . PRO A 1 93 ? -16.579 3.129 27.404 1.00 87.31 93 PRO A C 1
ATOM 739 O O . PRO A 1 93 ? -16.855 2.949 28.587 1.00 87.31 93 PRO A O 1
ATOM 742 N N . ARG A 1 94 ? -17.181 2.427 26.432 1.00 88.75 94 ARG A N 1
ATOM 743 C CA . ARG A 1 94 ? -18.145 1.354 26.716 1.00 88.75 94 ARG A CA 1
ATOM 744 C C . ARG A 1 94 ? -17.473 0.141 27.350 1.00 88.75 94 ARG A C 1
ATOM 746 O O . ARG A 1 94 ? -18.055 -0.454 28.250 1.00 88.75 94 ARG A O 1
ATOM 753 N N . ALA A 1 95 ? -16.275 -0.222 26.894 1.00 85.00 95 ALA A N 1
ATOM 754 C CA . ALA A 1 95 ? -15.499 -1.297 27.501 1.00 85.00 95 ALA A CA 1
ATOM 755 C C . ALA A 1 95 ? -15.117 -0.951 28.948 1.00 85.00 95 ALA A C 1
ATOM 757 O O . ALA A 1 95 ? -15.325 -1.776 29.838 1.00 85.00 95 ALA A O 1
ATOM 758 N N . ASP A 1 96 ? -14.663 0.280 29.193 1.00 88.38 96 ASP A N 1
ATOM 759 C CA . ASP A 1 96 ? -14.324 0.764 30.536 1.00 88.38 96 ASP A CA 1
ATOM 760 C C . ASP A 1 96 ? -15.546 0.750 31.468 1.00 88.38 96 ASP A C 1
ATOM 762 O O . ASP A 1 96 ? -15.474 0.243 32.588 1.00 88.38 96 ASP A O 1
ATOM 766 N N . TYR A 1 97 ? -16.698 1.224 30.984 1.00 91.62 97 TYR A N 1
ATOM 767 C CA . TYR A 1 97 ? -17.959 1.184 31.728 1.00 91.62 97 TYR A CA 1
ATOM 768 C C . TYR A 1 97 ? -18.387 -0.249 32.086 1.00 91.62 97 TYR A C 1
ATOM 770 O O . TYR A 1 97 ? -18.764 -0.523 33.228 1.00 91.62 97 TYR A O 1
ATOM 778 N N . LEU A 1 98 ? -18.298 -1.183 31.134 1.00 91.88 98 LEU A N 1
ATOM 779 C CA . LEU A 1 98 ? -18.631 -2.590 31.371 1.00 91.88 98 LEU A CA 1
ATOM 780 C C . LEU A 1 98 ? -17.679 -3.239 32.382 1.00 91.88 98 LEU A C 1
ATOM 782 O O . LEU A 1 98 ? -18.141 -3.957 33.267 1.00 91.88 98 LEU A O 1
ATOM 786 N N . LEU A 1 99 ? -16.375 -2.962 32.293 1.00 90.88 99 LEU A N 1
ATOM 787 C CA . LEU A 1 99 ? -15.383 -3.445 33.259 1.00 90.88 99 LEU A CA 1
ATOM 788 C C . LEU A 1 99 ? -15.661 -2.908 34.665 1.00 90.88 99 LEU A C 1
ATOM 790 O O . LEU A 1 99 ? -15.614 -3.668 35.635 1.00 90.88 99 LEU A O 1
ATOM 794 N N . GLN A 1 100 ? -16.004 -1.624 34.779 1.00 93.56 100 GLN A N 1
ATOM 795 C CA . GLN A 1 100 ? -16.352 -1.012 36.057 1.00 93.56 100 GLN A CA 1
ATOM 796 C C . GLN A 1 100 ? -17.600 -1.661 36.672 1.00 93.56 100 GLN A C 1
ATOM 798 O O . GLN A 1 100 ? -17.584 -2.027 37.850 1.00 93.56 100 GLN A O 1
ATOM 803 N N . HIS A 1 101 ? -18.668 -1.849 35.892 1.00 90.44 101 HIS A N 1
ATOM 804 C CA . HIS A 1 101 ? -19.884 -2.500 36.385 1.00 90.44 101 HIS A CA 1
ATOM 805 C C . HIS A 1 101 ? -19.681 -3.973 36.729 1.00 90.44 101 HIS A C 1
ATOM 807 O O . HIS A 1 101 ? -20.223 -4.444 37.729 1.00 90.44 101 HIS A O 1
ATOM 813 N N . TRP A 1 102 ? -18.871 -4.688 35.953 1.00 91.12 102 TRP A N 1
ATOM 814 C CA . TRP A 1 102 ? -18.496 -6.060 36.271 1.00 91.12 102 TRP A CA 1
ATOM 815 C C . TRP A 1 102 ? -17.766 -6.143 37.618 1.00 91.12 102 TRP A C 1
ATOM 817 O O . TRP A 1 102 ? -18.140 -6.944 38.475 1.00 91.12 102 TRP A O 1
ATOM 827 N N . GLY A 1 103 ? -16.789 -5.258 37.852 1.00 91.31 103 GLY A N 1
ATOM 828 C CA . GLY A 1 103 ? -16.082 -5.162 39.131 1.00 91.31 103 GLY A CA 1
ATOM 829 C C . GLY A 1 103 ? -17.014 -4.859 40.310 1.00 91.31 103 GLY A C 1
ATOM 830 O O . GLY A 1 103 ? -16.932 -5.517 41.346 1.00 91.31 103 GLY A O 1
ATOM 831 N N . GLN A 1 104 ? -17.956 -3.925 40.140 1.00 93.75 104 GLN A N 1
ATOM 832 C CA . GLN A 1 104 ? -18.976 -3.623 41.155 1.00 93.75 104 GLN A CA 1
ATOM 833 C C . GLN A 1 104 ? -19.883 -4.824 41.452 1.00 93.75 104 GLN A C 1
ATOM 835 O O . GLN A 1 104 ? -20.205 -5.077 42.612 1.00 93.75 104 GLN A O 1
ATOM 840 N N . GLY A 1 105 ? -20.285 -5.572 40.421 1.00 92.94 105 GLY A N 1
ATOM 841 C CA . GLY A 1 105 ? -21.096 -6.779 40.572 1.00 92.94 105 GLY A CA 1
ATOM 842 C C . GLY A 1 105 ? -20.378 -7.870 41.366 1.00 92.94 105 GLY A C 1
ATOM 843 O O . GLY A 1 105 ? -20.973 -8.457 42.268 1.00 92.94 105 GLY A O 1
ATOM 844 N N . ILE A 1 106 ? -19.089 -8.094 41.086 1.00 93.25 106 ILE A N 1
ATOM 845 C CA . ILE A 1 106 ? -18.254 -9.040 41.841 1.00 93.25 106 ILE A CA 1
ATOM 846 C C . ILE A 1 106 ? -18.127 -8.614 43.306 1.00 93.25 106 ILE A C 1
ATOM 848 O O . ILE A 1 106 ? -18.281 -9.447 44.199 1.00 93.25 106 ILE A O 1
ATOM 852 N N . GLU A 1 107 ? -17.871 -7.333 43.571 1.00 93.44 107 GLU A N 1
ATOM 853 C CA . GLU A 1 107 ? -17.712 -6.854 44.946 1.00 93.44 107 GLU A CA 1
ATOM 854 C C . GLU A 1 107 ? -19.023 -6.963 45.735 1.00 93.44 107 GLU A C 1
ATOM 856 O O . GLU A 1 107 ? -19.025 -7.405 46.884 1.00 93.44 107 GLU A O 1
ATOM 861 N N . LYS A 1 108 ? -20.160 -6.658 45.100 1.00 92.62 108 LYS A N 1
ATOM 862 C CA . LYS A 1 108 ? -21.481 -6.852 45.705 1.00 92.62 108 LYS A CA 1
ATOM 863 C C . LYS A 1 108 ? -21.759 -8.327 46.001 1.00 92.62 108 LYS A C 1
ATOM 865 O O . LYS A 1 108 ? -22.159 -8.655 47.113 1.00 92.62 108 LYS A O 1
ATOM 870 N N . LEU A 1 109 ? -21.467 -9.222 45.055 1.00 91.75 109 LEU A N 1
ATOM 871 C CA . LEU A 1 109 ? -21.592 -10.667 45.259 1.00 91.75 109 LEU A CA 1
ATOM 872 C C . LEU A 1 109 ? -20.739 -11.143 46.444 1.00 91.75 109 LEU A C 1
ATOM 874 O O . LEU A 1 109 ? -21.200 -11.927 47.272 1.00 91.75 109 LEU A O 1
ATOM 878 N N . ARG A 1 110 ? -19.502 -10.650 46.556 1.00 91.69 110 ARG A N 1
ATOM 879 C CA . ARG A 1 110 ? -18.609 -10.956 47.680 1.00 91.69 110 ARG A CA 1
ATOM 880 C C . ARG A 1 110 ? -19.203 -10.502 49.016 1.00 91.69 110 ARG A C 1
ATOM 882 O O . ARG A 1 110 ? -19.126 -11.246 49.995 1.00 91.69 110 ARG A O 1
ATOM 889 N N . GLN A 1 111 ? -19.781 -9.304 49.064 1.00 93.06 111 GLN A N 1
ATOM 890 C CA . GLN A 1 111 ? -20.445 -8.781 50.261 1.00 93.06 111 GLN A CA 1
ATOM 891 C C . GLN A 1 111 ? -21.667 -9.623 50.643 1.00 93.06 111 GLN A C 1
ATOM 893 O O . GLN A 1 111 ? -21.799 -9.997 51.810 1.00 93.06 111 GLN A O 1
ATOM 898 N N . ASP A 1 112 ? -22.506 -9.978 49.668 1.00 91.56 112 ASP A N 1
ATOM 899 C CA . ASP A 1 112 ? -23.703 -10.799 49.878 1.00 91.56 112 ASP A CA 1
ATOM 900 C C . ASP A 1 112 ? -23.337 -12.196 50.411 1.00 91.56 112 ASP A C 1
ATOM 902 O O . ASP A 1 112 ? -23.912 -12.656 51.399 1.00 91.56 112 ASP A O 1
ATOM 906 N N . LEU A 1 113 ? -22.311 -12.837 49.838 1.00 90.25 113 LEU A N 1
ATOM 907 C CA . LEU A 1 113 ? -21.791 -14.124 50.317 1.00 90.25 113 LEU A CA 1
ATOM 908 C C . LEU A 1 113 ? -21.195 -14.029 51.727 1.00 90.25 113 LEU A C 1
ATOM 910 O O . LEU A 1 113 ? -21.434 -14.903 52.561 1.00 90.25 113 LEU A O 1
ATOM 914 N N . SER A 1 114 ? -20.441 -12.964 52.021 1.00 87.69 114 SER A N 1
ATOM 915 C CA . SER A 1 114 ? -19.886 -12.750 53.361 1.00 87.69 114 SER A CA 1
ATOM 916 C C . SER A 1 114 ? -20.972 -12.522 54.410 1.00 87.69 114 SER A C 1
ATOM 918 O O . SER A 1 114 ? -20.756 -12.871 55.571 1.00 87.69 114 SER A O 1
ATOM 920 N N . LYS A 1 115 ? -22.092 -11.900 54.034 1.00 86.94 115 LYS A N 1
ATOM 921 C CA . LYS A 1 115 ? -23.226 -11.669 54.928 1.00 86.94 115 LYS A CA 1
ATOM 922 C C . LYS A 1 115 ? -23.996 -12.965 55.176 1.00 86.94 115 LYS A C 1
ATOM 924 O O . LYS A 1 115 ? -24.170 -13.333 56.330 1.00 86.94 115 LYS A O 1
ATOM 929 N N . ALA A 1 116 ? -24.322 -13.707 54.117 1.00 82.12 116 ALA A N 1
ATOM 930 C CA . ALA A 1 116 ? -24.965 -15.013 54.235 1.00 82.12 116 ALA A CA 1
ATOM 931 C C . ALA A 1 116 ? -24.147 -15.976 55.113 1.00 82.12 116 ALA A C 1
ATOM 933 O O . ALA A 1 116 ? -24.694 -16.601 56.010 1.00 82.12 116 ALA A O 1
ATOM 934 N N . GLY A 1 117 ? -22.823 -16.037 54.935 1.00 77.88 117 GLY A N 1
ATOM 935 C CA . GLY A 1 117 ? -21.958 -16.873 55.775 1.00 77.88 117 GLY A CA 1
ATOM 936 C C . GLY A 1 117 ? -21.918 -16.473 57.258 1.00 77.88 117 GLY A C 1
ATOM 937 O O . GLY A 1 117 ? -21.616 -17.317 58.095 1.00 77.88 117 GLY A O 1
ATOM 938 N N . LYS A 1 118 ? -22.227 -15.214 57.598 1.00 73.25 118 LYS A N 1
ATOM 939 C CA . LYS A 1 118 ? -22.356 -14.760 58.994 1.00 73.25 118 LYS A CA 1
ATOM 940 C C . LYS A 1 118 ? -23.717 -15.088 59.599 1.00 73.25 118 LYS A C 1
ATOM 942 O O . LYS A 1 118 ? -23.770 -15.299 60.798 1.00 73.25 118 LYS A O 1
ATOM 947 N N . ASP A 1 119 ? -24.772 -15.150 58.791 1.00 70.69 119 ASP A N 1
ATOM 948 C CA . ASP A 1 119 ? -26.125 -15.493 59.249 1.00 70.69 119 ASP A CA 1
ATOM 949 C C . ASP A 1 119 ? -26.304 -17.012 59.495 1.00 70.69 119 ASP A C 1
ATOM 951 O O . ASP A 1 119 ? -27.288 -17.426 60.101 1.00 70.69 119 ASP A O 1
ATOM 955 N N . PHE A 1 120 ? -25.363 -17.848 59.032 1.00 56.53 120 PHE A N 1
ATOM 956 C CA . PHE A 1 120 ? -25.359 -19.309 59.225 1.00 56.53 120 PHE A CA 1
ATOM 957 C C . PHE A 1 120 ? -24.531 -19.806 60.431 1.00 56.53 120 PHE A C 1
ATOM 959 O O . PHE A 1 120 ? -24.581 -21.003 60.719 1.00 56.53 120 PHE A O 1
ATOM 966 N N . ASN A 1 121 ? -23.788 -18.928 61.117 1.00 48.69 121 ASN A N 1
ATOM 967 C CA . ASN A 1 121 ? -23.039 -19.220 62.354 1.00 48.69 121 ASN A CA 1
ATOM 968 C C . ASN A 1 121 ? -23.733 -18.595 63.566 1.00 48.69 121 ASN A C 1
ATOM 970 O O . ASN A 1 121 ? -23.679 -19.222 64.645 1.00 48.69 121 ASN A O 1
#